Protein AF-A0A5J4UL78-F1 (afdb_monomer_lite)

Organism: NCBI:txid222440

Radius of gyration: 22.27 Å; chains: 1; bounding box: 49×25×64 Å

Structure (mmCIF, N/CA/C/O backbone):
data_AF-A0A5J4UL78-F1
#
_entry.id   AF-A0A5J4UL78-F1
#
loop_
_atom_site.group_PDB
_atom_site.id
_atom_site.type_symbol
_atom_site.label_atom_id
_atom_site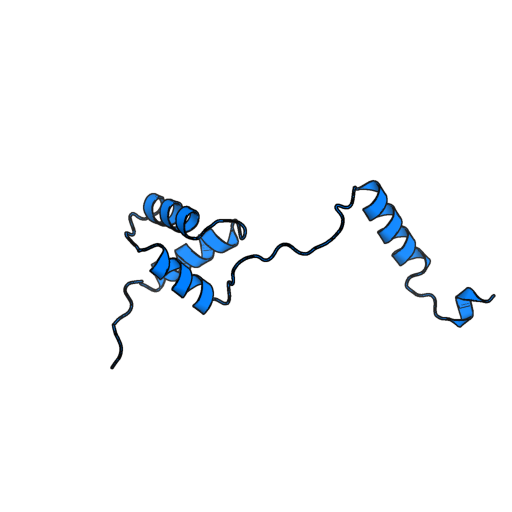.label_alt_id
_atom_site.label_comp_id
_atom_site.label_asym_id
_atom_site.label_entity_id
_atom_site.label_seq_id
_atom_site.pdbx_PDB_ins_code
_atom_site.Cartn_x
_atom_site.Cartn_y
_atom_site.Cartn_z
_atom_site.occupancy
_atom_site.B_iso_or_equiv
_atom_site.auth_seq_id
_atom_site.auth_comp_id
_atom_site.auth_asym_id
_atom_site.auth_atom_id
_atom_site.pdbx_PDB_model_num
ATOM 1 N N . LYS A 1 1 ? -28.412 -8.757 13.343 1.00 58.34 1 LYS A N 1
ATOM 2 C CA . LYS A 1 1 ? -27.784 -7.469 13.748 1.00 58.34 1 LYS A CA 1
ATOM 3 C C . LYS A 1 1 ? -26.331 -7.756 14.118 1.00 58.34 1 LYS A C 1
ATOM 5 O O . LYS A 1 1 ? -26.118 -8.550 15.020 1.00 58.34 1 LYS A O 1
ATOM 10 N N . GLY A 1 2 ? -25.360 -7.216 13.378 1.00 80.94 2 GLY A N 1
ATOM 11 C CA . GLY A 1 2 ? -23.931 -7.457 13.625 1.00 80.94 2 GLY A CA 1
ATOM 12 C C . GLY A 1 2 ? -23.324 -6.479 14.634 1.00 80.94 2 GLY A C 1
ATOM 13 O O . GLY A 1 2 ? -23.937 -5.462 14.969 1.00 80.94 2 GLY A O 1
ATOM 14 N N . AR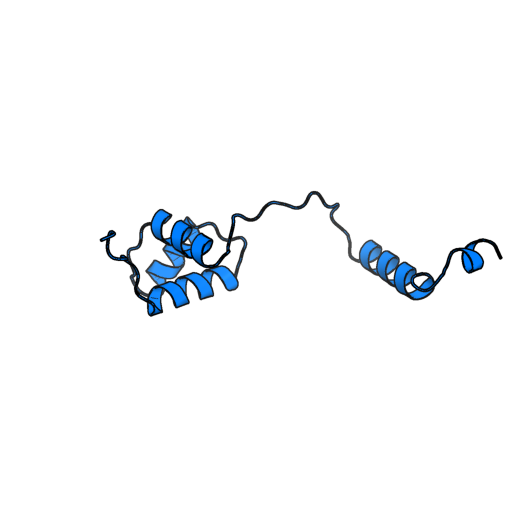G A 1 3 ? -22.105 -6.778 15.096 1.00 80.25 3 ARG A N 1
ATOM 15 C CA . ARG A 1 3 ? -21.313 -5.877 15.945 1.00 80.25 3 ARG A CA 1
ATOM 16 C C . ARG A 1 3 ? -21.104 -4.539 15.228 1.00 80.25 3 ARG A C 1
ATOM 18 O O . ARG A 1 3 ? -20.727 -4.514 14.057 1.00 80.25 3 ARG A O 1
ATOM 25 N N . LYS A 1 4 ? -21.345 -3.428 15.934 1.00 83.25 4 LYS A N 1
ATOM 26 C CA . LYS A 1 4 ? -21.071 -2.082 15.410 1.00 83.25 4 LYS A CA 1
ATOM 27 C C . LYS A 1 4 ? -19.575 -1.933 15.116 1.00 83.25 4 LYS A C 1
ATOM 29 O O . LYS A 1 4 ? -18.741 -2.480 15.839 1.00 83.25 4 LYS A O 1
ATOM 34 N N . ARG A 1 5 ? -19.245 -1.198 14.052 1.00 86.38 5 ARG A N 1
ATOM 35 C CA . ARG A 1 5 ? -17.853 -0.878 13.717 1.00 86.38 5 ARG A CA 1
ATOM 36 C C . ARG A 1 5 ? -17.236 -0.030 14.826 1.00 86.38 5 ARG A C 1
ATOM 38 O O . ARG A 1 5 ? -17.910 0.824 15.392 1.00 86.38 5 ARG A O 1
ATOM 45 N N . VAL A 1 6 ? -15.962 -0.298 15.103 1.00 86.06 6 VAL A N 1
ATOM 46 C CA . VAL A 1 6 ? -15.153 0.505 16.029 1.00 86.06 6 VAL A CA 1
ATOM 47 C C . VAL A 1 6 ? -14.667 1.778 15.338 1.00 86.06 6 VAL A C 1
ATOM 49 O O . VAL A 1 6 ? -14.610 2.817 15.978 1.00 86.06 6 VAL A O 1
ATOM 52 N N . THR A 1 7 ? -14.366 1.704 14.036 1.00 88.06 7 THR A N 1
ATOM 53 C CA . THR A 1 7 ? -13.815 2.836 13.290 1.00 88.06 7 THR A CA 1
ATOM 54 C C . THR A 1 7 ? -14.885 3.739 12.686 1.00 88.06 7 THR A C 1
ATOM 56 O O . THR A 1 7 ? -15.942 3.283 12.233 1.00 88.06 7 THR A O 1
ATOM 59 N N . THR A 1 8 ? -14.590 5.036 12.637 1.00 90.62 8 THR A N 1
ATOM 60 C CA . THR A 1 8 ? -15.389 6.040 11.924 1.00 90.62 8 THR A CA 1
ATOM 61 C C . THR A 1 8 ? -14.933 6.201 10.471 1.00 90.62 8 THR A C 1
ATOM 63 O O . THR A 1 8 ? -13.813 5.862 10.095 1.00 90.62 8 THR A O 1
ATOM 66 N N . ARG A 1 9 ? -15.775 6.806 9.619 1.00 90.69 9 ARG A N 1
ATOM 67 C CA . ARG A 1 9 ? -15.430 7.069 8.205 1.00 90.69 9 ARG A CA 1
ATOM 68 C C . ARG A 1 9 ? -14.172 7.936 8.043 1.00 90.69 9 ARG A C 1
ATOM 70 O O . ARG A 1 9 ? -13.445 7.787 7.063 1.00 90.69 9 ARG A O 1
ATOM 77 N N . LYS A 1 10 ? -13.920 8.851 8.986 1.00 90.00 10 LYS A N 1
ATOM 78 C CA . LYS A 1 10 ? -12.724 9.709 8.989 1.00 90.00 10 LYS A CA 1
ATOM 79 C C . LYS A 1 10 ? -11.460 8.905 9.312 1.00 90.00 10 LYS A C 1
ATOM 81 O O . LYS A 1 10 ? -10.418 9.151 8.713 1.00 90.00 10 LYS A O 1
ATOM 86 N N . GLU A 1 11 ? -11.562 7.941 10.219 1.00 89.94 11 GLU A N 1
ATOM 87 C CA . GLU A 1 11 ? -10.458 7.044 10.581 1.00 89.94 11 GLU A CA 1
ATOM 88 C C . GLU A 1 11 ? -10.153 6.064 9.451 1.00 89.94 11 GLU A C 1
ATOM 90 O O . GLU A 1 11 ? -8.996 5.900 9.079 1.00 89.94 11 GLU A O 1
ATOM 95 N N . ASP A 1 12 ? -11.188 5.501 8.825 1.00 91.88 12 ASP A N 1
ATOM 96 C CA . ASP A 1 12 ? -11.052 4.649 7.641 1.00 91.88 12 ASP A CA 1
ATOM 97 C C . ASP A 1 12 ? -10.322 5.388 6.499 1.00 91.88 12 ASP A C 1
ATOM 99 O O . ASP A 1 12 ? -9.440 4.824 5.846 1.00 91.88 12 ASP A O 1
ATOM 103 N N . TYR A 1 13 ? -10.632 6.675 6.290 1.00 91.75 13 TYR A N 1
ATOM 104 C CA . TYR A 1 13 ? -9.914 7.520 5.331 1.00 91.75 13 TYR A CA 1
ATOM 105 C C . TYR A 1 13 ? -8.434 7.690 5.696 1.00 91.75 13 TYR A C 1
ATOM 107 O O . TYR A 1 13 ? -7.573 7.591 4.820 1.00 91.75 13 TYR A O 1
ATOM 115 N N . LEU A 1 14 ? -8.124 7.912 6.976 1.00 90.69 14 LEU A N 1
ATOM 116 C CA . LEU A 1 14 ? -6.747 8.056 7.448 1.00 90.69 14 LEU A CA 1
ATOM 117 C C . LEU A 1 14 ? -5.951 6.758 7.268 1.00 90.69 14 LEU A C 1
ATOM 119 O O . LEU A 1 14 ? -4.865 6.792 6.694 1.00 90.69 14 LEU A O 1
ATOM 123 N N . ILE A 1 15 ? -6.514 5.618 7.678 1.00 90.44 15 ILE A N 1
ATOM 124 C CA . ILE A 1 15 ? -5.911 4.288 7.498 1.00 90.44 15 ILE A CA 1
ATOM 125 C C . ILE A 1 15 ? -5.590 4.056 6.019 1.00 90.44 15 ILE A C 1
ATOM 127 O O . ILE A 1 15 ? -4.477 3.663 5.668 1.00 90.44 15 ILE A O 1
ATOM 131 N N . ARG A 1 16 ? -6.547 4.357 5.133 1.00 91.94 16 ARG A N 1
ATOM 132 C CA . ARG A 1 16 ? -6.351 4.254 3.685 1.00 91.94 16 ARG A CA 1
ATOM 133 C C . ARG A 1 16 ? -5.248 5.188 3.182 1.00 91.94 16 ARG A C 1
ATOM 135 O O . ARG A 1 16 ? -4.453 4.764 2.347 1.00 91.94 16 ARG A O 1
ATOM 142 N N . LYS A 1 17 ? -5.195 6.435 3.653 1.00 92.00 17 LYS A N 1
ATOM 143 C CA . LYS A 1 17 ? -4.166 7.408 3.256 1.00 92.00 17 LYS A CA 1
ATOM 144 C C . LYS A 1 17 ? -2.766 6.918 3.642 1.00 92.00 17 LYS A C 1
ATOM 146 O O . LYS A 1 17 ? -1.905 6.821 2.773 1.00 92.00 17 LYS A O 1
ATOM 151 N N . VAL A 1 18 ? -2.574 6.521 4.901 1.00 90.75 18 VAL A N 1
ATOM 152 C CA . VAL A 1 18 ? -1.283 6.029 5.419 1.00 90.75 18 VAL A CA 1
ATOM 153 C C . VAL A 1 18 ? -0.819 4.769 4.676 1.00 90.75 18 VAL A C 1
ATOM 155 O O . VAL A 1 18 ? 0.369 4.620 4.381 1.00 90.75 18 VAL A O 1
ATOM 158 N N . ALA A 1 19 ? -1.747 3.871 4.332 1.00 89.56 19 ALA A N 1
ATOM 159 C CA . ALA A 1 19 ? -1.439 2.676 3.549 1.00 89.56 19 ALA A CA 1
ATOM 160 C C . ALA A 1 19 ? -1.025 2.994 2.100 1.00 89.56 19 ALA A C 1
ATOM 162 O O . ALA A 1 19 ? -0.186 2.301 1.526 1.00 89.56 19 ALA A O 1
ATOM 163 N N . LEU A 1 20 ? -1.596 4.040 1.494 1.00 90.12 20 LEU A N 1
ATOM 164 C CA . LEU A 1 20 ? -1.268 4.447 0.126 1.00 90.12 20 LEU A CA 1
ATOM 165 C C . LEU A 1 20 ? 0.075 5.173 0.021 1.00 90.12 20 LEU A C 1
ATOM 167 O O . LEU A 1 20 ? 0.747 5.015 -0.995 1.00 90.12 20 LEU A O 1
ATOM 171 N N . GLU A 1 21 ? 0.480 5.910 1.055 1.00 91.81 21 GLU A N 1
ATOM 172 C CA . GLU A 1 21 ? 1.792 6.568 1.117 1.00 91.81 21 GLU A CA 1
ATOM 173 C C . GLU A 1 21 ? 2.953 5.567 1.061 1.00 91.81 21 GLU A C 1
ATOM 175 O O . GLU A 1 21 ? 3.980 5.841 0.448 1.00 91.81 21 GLU A O 1
ATOM 180 N N . ASN A 1 22 ? 2.797 4.391 1.675 1.00 88.44 22 ASN A N 1
ATOM 181 C CA . ASN A 1 22 ? 3.755 3.300 1.535 1.00 88.44 22 ASN A CA 1
ATOM 182 C C . ASN A 1 22 ? 3.063 1.944 1.712 1.00 88.44 22 ASN A C 1
ATOM 184 O O . ASN A 1 22 ? 2.767 1.514 2.828 1.00 88.44 22 ASN A O 1
ATOM 188 N N . ARG A 1 23 ? 2.883 1.245 0.588 1.00 85.62 23 ARG A N 1
ATOM 189 C CA . ARG A 1 23 ? 2.206 -0.059 0.517 1.00 85.62 23 ARG A CA 1
ATOM 190 C C . ARG A 1 23 ? 3.019 -1.225 1.088 1.00 85.62 23 ARG A C 1
ATOM 192 O O . ARG A 1 23 ? 2.494 -2.330 1.170 1.00 85.62 23 ARG A O 1
ATOM 199 N N . LEU A 1 24 ? 4.287 -1.004 1.438 1.00 86.62 24 LEU A N 1
ATOM 200 C CA . LEU A 1 24 ? 5.156 -2.019 2.040 1.00 86.62 24 LEU A CA 1
ATOM 201 C C . LEU A 1 24 ? 5.073 -2.034 3.570 1.00 86.62 24 LEU A C 1
ATOM 203 O O . LEU A 1 24 ? 5.645 -2.921 4.199 1.00 86.62 24 LEU A O 1
ATOM 207 N N . ARG A 1 25 ? 4.379 -1.061 4.175 1.00 87.81 25 ARG A N 1
ATOM 208 C CA . ARG A 1 25 ? 4.227 -0.998 5.629 1.00 87.81 25 ARG A CA 1
ATOM 209 C C . ARG A 1 25 ? 3.439 -2.192 6.147 1.00 87.81 25 ARG A C 1
ATOM 211 O O . ARG A 1 25 ? 2.431 -2.600 5.567 1.00 87.81 25 ARG A O 1
ATOM 218 N N . THR A 1 26 ? 3.874 -2.715 7.285 1.00 87.56 26 THR A N 1
ATOM 219 C CA . THR A 1 26 ? 3.094 -3.708 8.020 1.00 87.56 26 THR A CA 1
ATOM 220 C C . THR A 1 26 ? 1.909 -3.041 8.709 1.00 87.56 26 THR A C 1
ATOM 222 O O . THR A 1 26 ? 1.902 -1.841 8.981 1.00 87.56 26 THR A O 1
ATOM 225 N N . THR A 1 27 ? 0.908 -3.840 9.070 1.00 87.25 27 THR A N 1
ATOM 226 C CA . THR A 1 27 ? -0.261 -3.345 9.799 1.00 87.25 27 THR A CA 1
ATOM 227 C C . THR A 1 27 ? 0.101 -2.695 11.140 1.00 87.25 27 THR A C 1
ATOM 229 O O . THR A 1 27 ? -0.523 -1.712 11.519 1.00 87.25 27 THR A O 1
ATOM 232 N N . THR A 1 28 ? 1.124 -3.202 11.834 1.00 88.25 28 THR A N 1
ATOM 233 C CA . THR A 1 28 ? 1.621 -2.628 13.096 1.00 88.25 28 THR A CA 1
ATOM 234 C C . THR A 1 28 ? 2.314 -1.283 12.893 1.00 88.25 28 THR A C 1
ATOM 236 O O . THR A 1 28 ? 2.148 -0.382 13.704 1.00 88.25 28 THR A O 1
ATOM 239 N N . GLN A 1 29 ? 3.037 -1.103 11.787 1.00 89.00 29 GLN A N 1
ATOM 240 C CA . GLN A 1 29 ? 3.610 0.199 11.438 1.00 89.00 29 GLN A CA 1
ATOM 241 C C . GLN A 1 29 ? 2.515 1.204 11.065 1.00 89.00 29 GLN A C 1
ATOM 243 O O . GLN A 1 29 ? 2.582 2.367 11.453 1.00 89.00 29 GLN A O 1
ATOM 248 N N . THR A 1 30 ? 1.490 0.767 10.325 1.00 84.94 30 THR A N 1
ATOM 249 C CA . THR A 1 30 ? 0.324 1.609 10.022 1.00 84.94 30 THR A CA 1
ATOM 250 C C . THR A 1 30 ? -0.394 2.039 11.299 1.00 84.94 30 THR A C 1
ATOM 252 O O . THR A 1 30 ? -0.749 3.207 11.411 1.00 84.94 30 THR A O 1
ATOM 255 N N . ASP A 1 31 ? -0.559 1.129 12.260 1.00 87.25 31 ASP A N 1
ATOM 256 C CA . ASP A 1 31 ? -1.154 1.409 13.569 1.00 87.25 31 ASP A CA 1
ATOM 257 C C . ASP A 1 31 ? -0.418 2.520 14.318 1.00 87.25 31 ASP A C 1
ATOM 259 O O . ASP A 1 31 ? -1.004 3.551 14.636 1.00 87.25 31 ASP A O 1
ATOM 263 N N . GLN A 1 32 ? 0.899 2.375 14.482 1.00 87.31 32 GLN A N 1
ATOM 264 C CA . GLN A 1 32 ? 1.733 3.373 15.152 1.00 87.31 32 GLN A CA 1
ATOM 265 C C . GLN A 1 32 ? 1.621 4.761 14.509 1.00 87.31 32 GLN A C 1
ATOM 267 O O . GLN A 1 32 ? 1.519 5.760 15.217 1.00 87.31 32 GLN A O 1
ATOM 272 N N . ILE A 1 33 ? 1.589 4.839 13.175 1.00 86.25 33 ILE A N 1
ATOM 273 C CA . ILE A 1 33 ? 1.459 6.117 12.457 1.00 86.25 33 ILE A CA 1
ATOM 274 C C . ILE A 1 33 ? 0.065 6.723 12.661 1.00 86.25 33 ILE A C 1
ATOM 276 O O . ILE A 1 33 ? -0.068 7.928 12.879 1.00 86.25 33 ILE A O 1
ATOM 280 N N . VAL A 1 34 ? -0.986 5.904 12.595 1.00 84.25 34 VAL A N 1
ATOM 281 C CA . VAL A 1 34 ? -2.370 6.346 12.812 1.00 84.25 34 VAL A CA 1
ATOM 282 C C . VAL A 1 34 ? -2.560 6.840 14.251 1.00 84.25 34 VAL A C 1
ATOM 284 O O . VAL A 1 34 ? -3.141 7.912 14.450 1.00 84.25 34 VAL A O 1
ATOM 287 N N . LEU A 1 35 ? -1.999 6.125 15.231 1.00 83.94 35 LEU A N 1
ATOM 288 C CA . LEU A 1 35 ? -1.976 6.515 16.638 1.00 83.94 35 LEU A CA 1
ATOM 289 C C . LEU A 1 35 ? -1.227 7.838 16.838 1.00 83.94 35 LEU A C 1
ATOM 291 O O . LEU A 1 35 ? -1.755 8.746 17.469 1.00 83.94 35 LEU A O 1
ATOM 295 N N . GLN A 1 36 ? -0.041 8.000 16.249 1.00 84.06 36 GLN A N 1
ATOM 296 C CA . GLN A 1 36 ? 0.728 9.247 16.346 1.00 84.06 36 GLN A CA 1
ATOM 297 C C . GLN A 1 36 ? 0.018 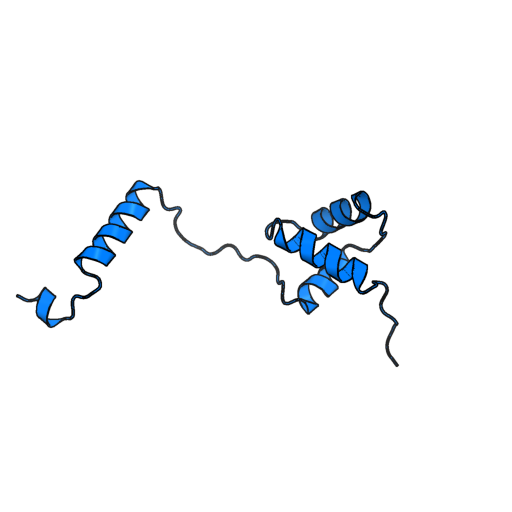10.437 15.688 1.00 84.06 36 GLN A C 1
ATOM 299 O O . GLN A 1 36 ? 0.092 11.555 16.186 1.00 84.06 36 GLN A O 1
ATOM 304 N N . THR A 1 37 ? -0.686 10.215 14.576 1.00 80.31 37 THR A N 1
ATOM 305 C CA . THR A 1 37 ? -1.313 11.306 13.813 1.00 80.31 37 THR A CA 1
ATOM 306 C C . THR A 1 37 ? -2.584 11.833 14.481 1.00 80.31 37 THR A C 1
ATOM 308 O O . THR A 1 37 ? -2.920 13.007 14.327 1.00 80.31 37 THR A O 1
ATOM 311 N N . LYS A 1 38 ? -3.344 10.967 15.164 1.00 75.38 38 LYS A N 1
ATOM 312 C CA . LYS A 1 38 ? -4.711 11.285 15.614 1.00 75.38 38 LYS A CA 1
ATOM 313 C C . LYS A 1 38 ? -5.110 10.695 16.970 1.00 75.38 38 LYS A C 1
ATOM 315 O O . LYS A 1 38 ? -6.275 10.832 17.333 1.00 75.38 38 LYS A O 1
ATOM 320 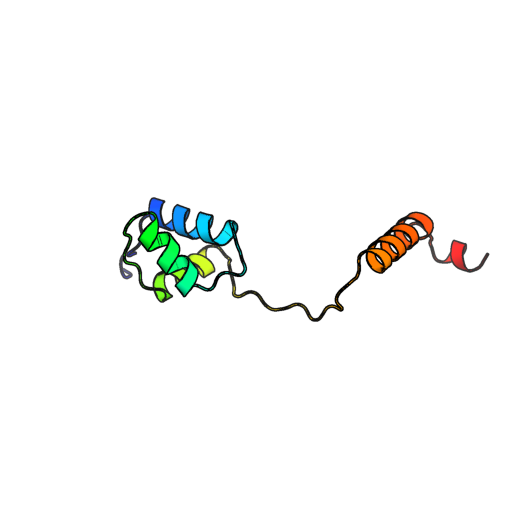N N . SER A 1 39 ? -4.192 10.050 17.692 1.00 74.94 39 SER A N 1
ATOM 321 C CA . SER A 1 39 ? -4.447 9.359 18.969 1.00 74.94 39 SER A CA 1
ATOM 322 C C . SER A 1 39 ? -5.591 8.344 18.886 1.00 74.94 39 SER A C 1
ATOM 324 O O . SER A 1 39 ? -6.364 8.179 19.824 1.00 74.94 39 SER A O 1
ATOM 326 N N . ILE A 1 40 ? -5.732 7.680 17.736 1.00 74.00 40 ILE A N 1
ATOM 327 C CA . ILE A 1 40 ? -6.739 6.635 17.552 1.00 74.00 40 ILE A CA 1
ATOM 328 C C . ILE A 1 40 ? -6.146 5.323 18.059 1.00 74.00 40 ILE A C 1
ATOM 330 O O . ILE A 1 40 ? -5.242 4.773 17.434 1.00 74.00 40 ILE A O 1
ATOM 334 N N . GLU A 1 41 ? -6.684 4.805 19.158 1.00 79.69 41 GLU A N 1
ATOM 335 C CA . GLU A 1 41 ? -6.351 3.473 19.659 1.00 79.69 41 GLU A CA 1
ATOM 336 C C . GLU A 1 41 ? -7.194 2.417 18.936 1.00 79.69 41 GLU A C 1
ATOM 338 O O . GLU A 1 41 ? -8.326 2.105 19.311 1.00 79.69 41 GLU A O 1
ATOM 343 N N . VAL A 1 42 ? -6.654 1.865 17.852 1.00 83.06 42 VAL A N 1
ATOM 344 C CA . VAL A 1 42 ? -7.261 0.744 17.128 1.00 83.06 42 VAL A CA 1
ATOM 345 C C . VAL A 1 42 ? -6.337 -0.456 17.181 1.00 83.06 42 VAL A C 1
ATOM 347 O O . VAL A 1 42 ? -5.136 -0.340 17.018 1.00 83.06 42 VAL A O 1
ATOM 350 N N . SER A 1 43 ? -6.891 -1.654 17.371 1.00 88.44 43 SER A N 1
ATOM 351 C CA . SER A 1 43 ? -6.050 -2.849 17.295 1.00 88.44 43 SER A CA 1
ATOM 352 C C . SER A 1 43 ? -5.459 -3.004 15.882 1.00 88.44 43 SER A C 1
ATOM 354 O O . SER A 1 43 ? -6.174 -2.765 14.894 1.00 88.44 43 SER A O 1
ATOM 356 N N . PRO A 1 44 ? -4.230 -3.531 15.737 1.00 89.88 44 PRO A N 1
ATOM 357 C CA . PRO A 1 44 ? -3.681 -3.875 14.430 1.00 89.88 44 PRO A CA 1
ATOM 358 C C . PRO A 1 44 ? -4.615 -4.790 13.624 1.00 89.88 44 PRO A C 1
ATOM 360 O O . PRO A 1 44 ? -4.740 -4.65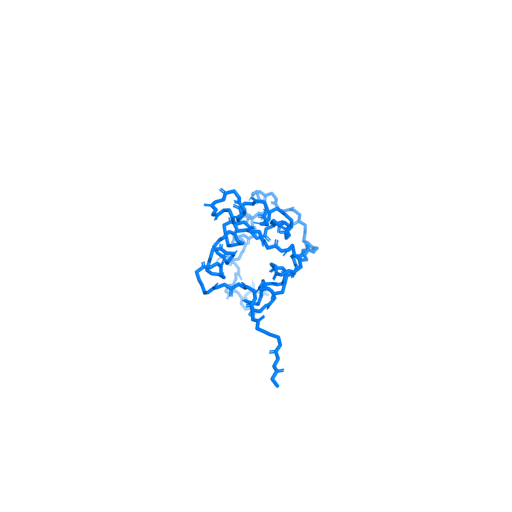3 12.410 1.00 89.88 44 PRO A O 1
ATOM 363 N N . GLN A 1 45 ? -5.349 -5.697 14.277 1.00 91.50 45 GLN A N 1
ATOM 364 C CA . GLN A 1 45 ? -6.310 -6.558 13.583 1.00 91.50 45 GLN A CA 1
ATOM 365 C C . GLN A 1 45 ? -7.472 -5.761 12.967 1.00 91.50 45 GLN A C 1
ATOM 367 O O . GLN A 1 45 ? -7.913 -6.076 11.860 1.00 91.50 45 GLN A O 1
ATOM 372 N N . THR A 1 46 ? -7.940 -4.704 13.636 1.00 91.19 46 THR A N 1
ATOM 373 C CA . THR A 1 46 ? -8.960 -3.795 13.094 1.00 91.19 46 THR A CA 1
ATOM 374 C C . THR A 1 46 ? -8.461 -3.149 11.808 1.00 91.19 46 THR A C 1
ATOM 376 O O . THR A 1 46 ? -9.172 -3.178 10.802 1.00 91.19 46 THR A O 1
ATOM 379 N N . ILE A 1 47 ? -7.225 -2.642 11.811 1.00 90.00 47 ILE A N 1
ATOM 380 C CA . ILE A 1 47 ? -6.591 -2.041 10.632 1.00 90.00 47 ILE A CA 1
ATOM 381 C C . ILE A 1 47 ? -6.468 -3.069 9.509 1.00 90.00 47 ILE A C 1
ATOM 383 O O . ILE A 1 47 ? -6.875 -2.779 8.388 1.00 90.00 47 ILE A O 1
ATOM 387 N N . ARG A 1 48 ? -5.994 -4.289 9.794 1.00 91.81 48 ARG A N 1
ATOM 388 C CA . ARG A 1 48 ? -5.922 -5.373 8.798 1.00 91.81 48 ARG A CA 1
ATOM 389 C C . ARG A 1 48 ? -7.275 -5.612 8.136 1.00 91.81 48 ARG A C 1
ATOM 391 O O . ARG A 1 48 ? -7.354 -5.654 6.913 1.00 91.81 48 ARG A O 1
ATOM 398 N N . ASN A 1 49 ? -8.338 -5.719 8.929 1.00 92.12 49 ASN A N 1
ATOM 399 C CA . ASN A 1 49 ? -9.686 -5.923 8.408 1.00 92.12 49 ASN A CA 1
ATOM 400 C C . ASN A 1 49 ? -10.142 -4.738 7.538 1.00 92.12 49 ASN A C 1
ATOM 402 O O . ASN A 1 49 ? -10.742 -4.958 6.491 1.00 92.12 49 ASN A O 1
ATOM 406 N N . ARG A 1 50 ? -9.837 -3.489 7.934 1.00 92.31 50 ARG A N 1
ATOM 407 C CA . ARG A 1 50 ? -10.132 -2.298 7.113 1.00 92.31 50 ARG A CA 1
ATOM 408 C C . ARG A 1 50 ? -9.385 -2.332 5.781 1.00 92.31 50 ARG A C 1
ATOM 410 O O . ARG A 1 50 ? -9.989 -2.101 4.742 1.00 92.31 50 ARG A O 1
ATOM 417 N N . LEU A 1 51 ? -8.092 -2.659 5.803 1.00 92.00 51 LEU A N 1
ATOM 418 C CA . LEU A 1 51 ? -7.265 -2.768 4.601 1.00 92.00 51 LEU A CA 1
ATOM 419 C C . LEU A 1 51 ? -7.827 -3.817 3.633 1.00 92.00 51 LEU A C 1
ATOM 421 O O . LEU A 1 51 ? -7.991 -3.511 2.455 1.00 92.00 51 LEU A O 1
ATOM 425 N N . TYR A 1 52 ? -8.218 -4.994 4.130 1.00 92.06 52 TYR A N 1
ATOM 426 C CA . TYR A 1 52 ? -8.872 -6.013 3.305 1.00 92.06 52 TYR A CA 1
ATOM 427 C C . TYR A 1 52 ? -10.203 -5.537 2.714 1.00 92.06 52 TYR A C 1
ATOM 429 O O . TYR A 1 52 ? -10.447 -5.768 1.533 1.00 92.06 52 TYR A O 1
ATOM 437 N N . GLU A 1 53 ? -11.036 -4.827 3.482 1.00 92.44 53 GLU A N 1
ATOM 438 C CA . GLU A 1 53 ? -12.274 -4.232 2.954 1.00 92.44 53 GLU A CA 1
ATOM 439 C C . GLU A 1 53 ? -12.014 -3.188 1.857 1.00 92.44 53 GLU A C 1
ATOM 441 O O . GLU A 1 53 ? -12.828 -3.038 0.949 1.00 92.44 53 GLU A O 1
ATOM 446 N N . PHE A 1 54 ? -10.878 -2.487 1.900 1.00 91.75 54 PHE A N 1
ATOM 447 C CA . PHE A 1 54 ? -10.453 -1.580 0.829 1.00 91.75 54 PHE A CA 1
ATOM 448 C C . PHE A 1 54 ? -9.858 -2.304 -0.391 1.00 91.75 54 PHE A C 1
ATOM 450 O O . PHE A 1 54 ? -9.522 -1.648 -1.375 1.00 91.75 54 PHE A O 1
ATOM 457 N N . GLY A 1 55 ? -9.704 -3.630 -0.338 1.00 91.19 55 GLY A N 1
ATOM 458 C CA . GLY A 1 55 ? -9.046 -4.429 -1.374 1.00 91.19 55 GLY A CA 1
ATOM 459 C C . GLY A 1 55 ? -7.519 -4.465 -1.258 1.00 91.19 55 GLY A C 1
ATOM 460 O O . GLY A 1 55 ? -6.836 -4.890 -2.190 1.00 91.19 55 GLY A O 1
ATOM 461 N N . TYR A 1 56 ? -6.955 -4.028 -0.131 1.00 88.56 56 TYR A N 1
ATOM 462 C CA . TYR A 1 56 ? -5.520 -4.096 0.128 1.00 88.56 56 TYR A CA 1
ATOM 463 C C . TYR A 1 56 ? -5.175 -5.416 0.818 1.00 88.56 56 TYR A C 1
ATOM 465 O O . TYR A 1 56 ? -5.377 -5.591 2.019 1.00 88.56 56 TYR A O 1
ATOM 473 N N . GLY A 1 57 ? -4.650 -6.355 0.032 1.00 83.69 57 GLY A N 1
ATOM 474 C CA . GLY A 1 57 ? -4.059 -7.592 0.535 1.00 83.69 57 GLY A CA 1
ATOM 475 C C . GLY A 1 57 ? -2.591 -7.426 0.932 1.00 83.69 57 GLY A C 1
ATOM 476 O O . GLY A 1 57 ? -1.956 -6.409 0.645 1.00 83.69 57 GLY A O 1
ATOM 477 N N . GLY A 1 58 ? -2.035 -8.458 1.567 1.00 80.12 58 GLY A N 1
ATOM 478 C CA . GLY A 1 58 ? -0.600 -8.527 1.840 1.00 80.12 58 GLY A CA 1
ATOM 479 C C . GLY A 1 58 ? 0.226 -8.470 0.551 1.00 80.12 58 GLY A C 1
ATOM 480 O O . GLY A 1 58 ? -0.122 -9.095 -0.453 1.00 80.12 58 GLY A O 1
ATOM 481 N N . HIS A 1 59 ? 1.327 -7.717 0.571 1.00 78.50 59 HIS A N 1
ATOM 482 C CA . HIS A 1 59 ? 2.233 -7.650 -0.569 1.00 78.50 59 HIS A CA 1
ATOM 483 C C . HIS A 1 59 ? 2.989 -8.974 -0.729 1.00 78.50 59 HIS A C 1
ATOM 485 O O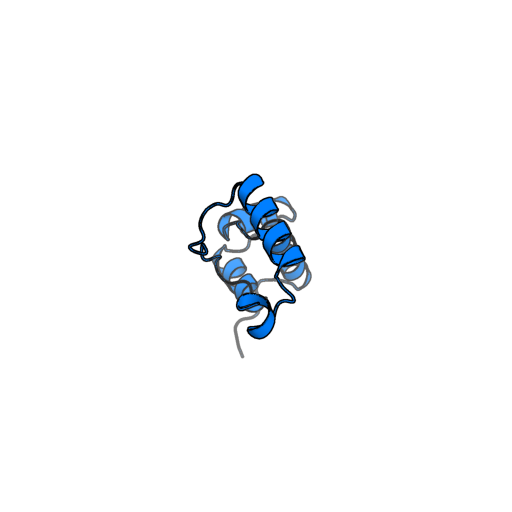 . HIS A 1 59 ? 3.752 -9.371 0.149 1.00 78.50 59 HIS A O 1
ATOM 491 N N . LEU A 1 60 ? 2.803 -9.641 -1.869 1.00 81.56 60 LEU A N 1
ATOM 492 C CA . LEU A 1 60 ? 3.604 -10.798 -2.258 1.00 81.56 60 LEU A CA 1
ATOM 493 C C . LEU A 1 60 ? 4.764 -10.341 -3.141 1.00 81.56 60 LEU A C 1
ATOM 495 O O . LEU A 1 60 ? 4.555 -9.690 -4.171 1.00 81.56 60 LEU A O 1
ATOM 499 N N . LEU A 1 61 ? 5.984 -10.717 -2.757 1.00 79.31 61 LEU A N 1
ATOM 500 C CA . LEU A 1 61 ? 7.173 -10.460 -3.561 1.00 79.31 61 LEU A CA 1
ATOM 501 C C . LEU A 1 61 ? 7.048 -11.196 -4.900 1.00 79.31 61 LEU A C 1
ATOM 503 O O . LEU A 1 61 ? 6.950 -12.423 -4.956 1.00 79.31 61 LEU A O 1
ATOM 507 N N . LYS A 1 62 ? 7.059 -10.441 -6.001 1.00 83.25 62 LYS A N 1
ATOM 508 C CA . LYS A 1 62 ? 7.114 -11.032 -7.341 1.00 83.25 62 LYS A CA 1
ATOM 509 C C . LYS A 1 62 ? 8.520 -11.588 -7.558 1.00 83.25 62 LYS A C 1
ATOM 511 O O . LYS A 1 62 ? 9.488 -10.840 -7.459 1.00 83.25 62 LYS A O 1
ATOM 516 N N . LYS A 1 63 ? 8.630 -12.872 -7.910 1.00 86.38 63 LYS A N 1
ATOM 517 C CA . LYS A 1 63 ? 9.896 -13.516 -8.299 1.00 86.38 63 LYS A CA 1
ATOM 518 C C . LYS A 1 63 ? 10.354 -12.982 -9.662 1.00 86.38 63 LYS A C 1
ATOM 520 O O . LYS A 1 63 ? 10.123 -13.608 -10.691 1.00 86.38 63 LYS A O 1
ATOM 525 N N . LYS A 1 64 ? 10.922 -11.778 -9.684 1.00 85.00 64 LYS A N 1
ATOM 526 C CA . LYS A 1 64 ? 11.510 -11.160 -10.876 1.00 85.00 64 LYS A CA 1
ATOM 527 C C . LYS A 1 64 ? 12.992 -10.891 -10.622 1.00 85.00 64 LYS A C 1
ATOM 529 O O . LYS A 1 64 ? 13.333 -10.520 -9.500 1.00 85.00 64 LYS A O 1
ATOM 534 N N . PRO A 1 65 ? 13.861 -11.053 -11.634 1.00 86.69 65 PRO A N 1
ATOM 535 C CA . PRO A 1 65 ? 15.255 -10.662 -11.498 1.00 86.69 65 PRO A CA 1
ATOM 536 C C . PRO A 1 65 ? 15.343 -9.153 -11.254 1.00 86.69 65 PRO A C 1
ATOM 538 O O . PRO A 1 65 ? 14.576 -8.378 -11.835 1.00 86.69 65 PRO A O 1
ATOM 541 N N . MET A 1 66 ? 16.286 -8.743 -10.406 1.00 87.38 66 MET A N 1
ATOM 542 C CA . MET A 1 66 ? 16.627 -7.334 -10.247 1.00 87.38 66 MET A CA 1
ATOM 543 C C . MET A 1 66 ? 17.198 -6.832 -11.577 1.00 87.38 66 MET A C 1
ATOM 545 O O . MET A 1 66 ? 18.163 -7.391 -12.094 1.00 87.38 66 MET A O 1
ATOM 549 N N . LEU A 1 67 ? 16.577 -5.807 -12.158 1.00 91.06 67 LEU A N 1
ATOM 550 C CA . LEU A 1 67 ? 17.058 -5.202 -13.395 1.00 91.06 67 LEU A CA 1
ATOM 551 C C . LEU A 1 67 ? 17.899 -3.980 -13.050 1.00 91.06 67 LEU A C 1
ATOM 553 O O . LEU A 1 67 ? 17.404 -3.051 -12.416 1.00 91.06 67 LEU A O 1
ATOM 557 N N . ILE A 1 68 ? 19.151 -3.971 -13.497 1.00 94.75 68 ILE A N 1
ATOM 558 C CA . ILE A 1 68 ? 19.968 -2.756 -13.493 1.00 94.75 68 ILE A CA 1
ATOM 559 C C . ILE A 1 68 ? 19.510 -1.820 -14.618 1.00 94.75 68 ILE A C 1
ATOM 561 O O . ILE A 1 68 ? 18.958 -2.272 -15.626 1.00 94.75 68 ILE A O 1
ATOM 565 N N . MET A 1 69 ? 19.778 -0.520 -14.473 1.00 94.94 69 MET A N 1
ATOM 566 C CA . MET A 1 69 ? 19.348 0.506 -15.433 1.00 94.94 69 MET A CA 1
ATOM 567 C C . MET A 1 69 ? 19.766 0.197 -16.874 1.00 94.94 69 MET A C 1
ATOM 569 O O . MET A 1 69 ? 18.957 0.348 -17.784 1.00 94.94 69 MET A O 1
ATOM 573 N N . GLN A 1 70 ? 20.978 -0.326 -17.079 1.00 95.75 70 GLN A N 1
ATOM 574 C CA . GLN A 1 70 ? 21.458 -0.737 -18.400 1.00 95.75 70 GLN A CA 1
ATOM 575 C C . GLN A 1 70 ? 20.540 -1.780 -19.058 1.00 95.75 70 GLN A C 1
ATOM 577 O O . GLN A 1 70 ? 20.140 -1.613 -20.207 1.00 95.75 70 GLN A O 1
ATOM 582 N N . ILE A 1 71 ? 20.147 -2.828 -18.323 1.00 94.62 71 ILE A N 1
ATOM 583 C CA . ILE A 1 71 ? 19.263 -3.886 -18.835 1.00 94.62 71 ILE A CA 1
ATOM 584 C C . ILE A 1 71 ? 17.872 -3.322 -19.145 1.00 94.62 71 ILE A C 1
ATOM 586 O O . ILE A 1 71 ? 17.253 -3.723 -20.129 1.00 94.62 71 ILE A O 1
ATOM 590 N N . ILE A 1 72 ? 17.375 -2.388 -18.328 1.00 95.31 72 ILE A N 1
ATOM 591 C CA . ILE A 1 72 ? 16.089 -1.720 -18.573 1.00 95.31 72 ILE A CA 1
ATOM 592 C C . ILE A 1 72 ? 16.142 -0.943 -19.892 1.00 95.31 72 ILE A C 1
ATOM 594 O O . ILE A 1 72 ? 15.253 -1.115 -20.727 1.00 95.31 72 ILE A O 1
ATOM 598 N N . THR A 1 73 ? 17.197 -0.154 -20.107 1.00 96.88 73 THR A N 1
ATOM 599 C CA . THR A 1 73 ? 17.396 0.612 -21.344 1.00 96.88 73 THR A CA 1
ATOM 600 C C . THR A 1 73 ? 17.495 -0.302 -22.559 1.00 96.88 73 THR A C 1
ATOM 602 O O . THR A 1 73 ? 16.779 -0.088 -23.532 1.00 96.88 73 THR A O 1
ATOM 605 N N . MET A 1 74 ? 18.299 -1.367 -22.488 1.00 95.81 74 MET A N 1
ATOM 606 C CA . MET A 1 74 ? 18.436 -2.325 -23.592 1.00 95.81 74 MET A CA 1
ATOM 607 C C . MET A 1 74 ? 17.104 -2.998 -23.940 1.00 95.81 74 MET A C 1
ATOM 609 O O . MET A 1 74 ? 16.745 -3.097 -25.110 1.00 95.81 74 MET A O 1
ATOM 613 N N . ARG A 1 75 ? 16.330 -3.425 -22.932 1.00 94.94 75 ARG A N 1
ATOM 614 C CA . ARG A 1 75 ? 15.000 -4.023 -23.145 1.00 94.94 75 ARG A CA 1
ATOM 615 C C . ARG A 1 75 ? 14.022 -3.037 -23.776 1.00 94.94 75 ARG A C 1
ATOM 617 O O . ARG A 1 75 ? 13.238 -3.430 -24.635 1.00 94.94 75 ARG A O 1
ATOM 624 N N . LYS A 1 76 ? 14.069 -1.772 -23.354 1.00 95.62 76 LYS A N 1
ATOM 625 C CA . LYS A 1 76 ? 13.241 -0.705 -23.919 1.00 95.62 76 LYS A CA 1
ATOM 626 C C . LYS A 1 76 ? 13.599 -0.457 -25.386 1.00 95.62 76 LYS A C 1
ATOM 628 O O . LYS A 1 76 ? 12.709 -0.508 -26.225 1.00 95.62 76 LYS A O 1
ATOM 633 N N . GLN A 1 77 ? 14.884 -0.288 -25.694 1.00 96.56 77 GLN A N 1
ATOM 634 C CA . GLN A 1 77 ? 15.362 -0.075 -27.062 1.00 96.56 77 GLN A CA 1
ATOM 635 C C . GLN A 1 77 ? 15.004 -1.252 -27.978 1.00 96.56 77 GLN A C 1
ATOM 637 O O . GLN A 1 77 ? 14.565 -1.046 -29.109 1.00 96.56 77 GLN A O 1
ATOM 642 N N . PHE A 1 78 ? 15.132 -2.488 -27.484 1.00 94.62 78 PHE A N 1
ATOM 643 C CA . PHE A 1 78 ? 14.704 -3.677 -28.218 1.00 94.62 78 PHE A CA 1
ATOM 644 C C . PHE A 1 78 ? 13.207 -3.614 -28.555 1.00 94.62 78 PHE A C 1
ATOM 646 O O . PHE A 1 78 ? 12.830 -3.793 -29.710 1.00 94.62 78 PHE A O 1
ATOM 653 N N . GLN A 1 79 ? 12.353 -3.295 -27.578 1.00 93.81 79 GLN A N 1
ATOM 654 C CA . GLN A 1 79 ? 10.913 -3.169 -27.807 1.00 93.81 79 GLN A CA 1
ATOM 655 C C . GLN A 1 79 ? 10.564 -2.030 -28.775 1.00 93.81 79 GLN A C 1
ATOM 657 O O . GLN A 1 79 ? 9.663 -2.183 -29.591 1.00 93.81 79 GLN A O 1
ATOM 662 N N . GLU A 1 80 ? 11.261 -0.899 -28.715 1.00 93.75 80 GLU A N 1
ATOM 663 C CA . GLU A 1 80 ? 11.041 0.219 -29.642 1.00 93.75 80 GLU A CA 1
ATOM 664 C C . GLU A 1 80 ? 11.448 -0.137 -31.079 1.00 93.75 80 GLU A C 1
ATOM 666 O O . GLU A 1 80 ? 10.758 0.232 -32.025 1.00 93.75 80 GLU A O 1
ATOM 671 N N . THR A 1 81 ? 12.532 -0.900 -31.241 1.00 92.06 81 THR A N 1
ATOM 672 C CA . THR A 1 81 ? 13.076 -1.273 -32.558 1.00 92.06 81 THR A CA 1
ATOM 673 C C . THR A 1 81 ? 12.280 -2.407 -33.211 1.00 92.06 81 THR A C 1
ATOM 675 O O . THR A 1 81 ? 11.991 -2.368 -34.408 1.00 92.06 81 THR A O 1
ATOM 678 N N . TYR A 1 82 ? 11.913 -3.418 -32.418 1.00 90.19 82 TYR A N 1
ATOM 679 C CA . TYR A 1 82 ? 11.381 -4.693 -32.908 1.00 90.19 82 TYR A CA 1
ATOM 680 C C . TYR A 1 82 ? 9.946 -4.984 -32.450 1.00 90.19 82 TYR A C 1
ATOM 682 O O . TYR A 1 82 ? 9.337 -5.938 -32.920 1.00 90.19 82 TYR A O 1
ATOM 690 N N . GLY A 1 83 ? 9.360 -4.183 -31.554 1.00 86.94 83 GLY A N 1
ATOM 691 C CA . GLY A 1 83 ? 8.049 -4.473 -30.956 1.00 86.94 83 GLY A CA 1
ATOM 692 C C . GLY A 1 83 ? 6.876 -4.454 -31.939 1.00 86.94 83 GLY A C 1
ATOM 693 O O . GLY A 1 83 ? 5.828 -5.022 -31.644 1.00 86.94 83 GLY A O 1
ATOM 694 N N . SER A 1 84 ? 7.048 -3.826 -33.105 1.00 85.12 84 SER A N 1
ATOM 695 C CA . SER A 1 84 ? 6.076 -3.822 -34.207 1.00 85.12 84 SER A CA 1
ATOM 696 C C . SER A 1 84 ? 6.340 -4.898 -35.266 1.00 85.12 84 SER A C 1
ATOM 698 O O . SER A 1 84 ? 5.593 -4.994 -36.241 1.00 85.12 84 SER A O 1
ATOM 700 N N . TRP A 1 85 ? 7.404 -5.694 -35.125 1.00 85.44 85 TRP A N 1
ATOM 701 C CA . TRP A 1 85 ? 7.736 -6.726 -36.100 1.00 85.44 85 TRP A CA 1
ATOM 702 C C . TRP A 1 85 ? 6.774 -7.905 -35.961 1.00 85.44 85 TRP A C 1
ATOM 704 O O . TRP A 1 85 ? 6.623 -8.488 -34.890 1.00 85.44 85 TRP A O 1
ATOM 714 N N . ASN A 1 86 ? 6.140 -8.279 -37.069 1.00 78.56 86 ASN A N 1
ATOM 715 C CA . ASN A 1 86 ? 5.410 -9.535 -37.189 1.00 78.56 86 ASN A CA 1
ATOM 716 C C . ASN A 1 86 ? 6.347 -10.634 -37.726 1.00 78.56 86 ASN A C 1
ATOM 718 O O . ASN A 1 86 ? 7.463 -10.350 -38.160 1.00 78.56 86 ASN A O 1
ATOM 722 N N . ALA A 1 87 ? 5.898 -11.892 -37.709 1.00 72.81 87 ALA A N 1
ATOM 723 C CA . ALA A 1 87 ? 6.717 -13.043 -38.101 1.00 72.81 87 ALA A CA 1
ATOM 724 C C . ALA A 1 87 ? 7.386 -12.893 -39.486 1.00 72.81 87 ALA A C 1
ATOM 726 O O . ALA A 1 87 ? 8.514 -13.333 -39.652 1.00 72.81 87 ALA A O 1
ATOM 727 N N . MET A 1 88 ? 6.759 -12.207 -40.452 1.00 68.69 88 MET A N 1
ATOM 728 C CA . MET A 1 88 ? 7.333 -12.002 -41.792 1.00 68.69 88 MET A CA 1
ATOM 729 C C . MET A 1 88 ? 8.556 -11.074 -41.825 1.00 68.69 88 MET A C 1
ATOM 731 O O . MET A 1 88 ? 9.378 -11.195 -42.728 1.00 68.69 88 MET A O 1
ATOM 735 N N . LYS A 1 89 ? 8.701 -10.158 -40.859 1.00 67.81 89 LYS A N 1
ATOM 736 C CA . LYS A 1 89 ? 9.871 -9.269 -40.765 1.00 67.81 89 LYS A CA 1
ATOM 737 C C . LYS A 1 89 ? 11.104 -9.931 -40.144 1.00 67.81 89 LYS A C 1
ATOM 739 O O . LYS A 1 89 ? 12.177 -9.359 -40.227 1.00 67.81 89 LYS A O 1
ATOM 744 N N . TRP A 1 90 ? 10.952 -11.098 -39.517 1.00 67.19 90 TRP A N 1
ATOM 745 C CA . TRP A 1 90 ? 12.062 -11.818 -38.881 1.00 67.19 90 TRP A CA 1
ATOM 746 C C . TRP A 1 90 ? 12.805 -12.769 -39.829 1.00 67.19 90 TRP A C 1
ATOM 748 O O . TRP A 1 90 ? 13.922 -13.167 -39.515 1.00 67.19 90 TRP A O 1
ATOM 758 N N . PHE A 1 91 ? 12.184 -13.154 -40.949 1.00 65.62 91 PHE A N 1
ATOM 759 C CA . PHE A 1 91 ? 12.721 -14.137 -41.902 1.00 65.62 91 PHE A CA 1
ATOM 760 C C . PHE A 1 91 ? 13.213 -13.530 -43.228 1.00 65.62 91 PHE A C 1
ATOM 762 O O . PHE A 1 91 ? 13.705 -14.278 -44.071 1.00 65.62 91 PHE A O 1
ATOM 769 N N . ASN A 1 92 ? 13.073 -12.213 -43.411 1.00 56.66 92 ASN A N 1
ATOM 770 C CA . ASN A 1 92 ? 13.677 -11.441 -44.505 1.00 56.66 92 ASN A CA 1
ATOM 771 C C . ASN A 1 92 ? 14.876 -10.661 -43.971 1.00 56.66 92 ASN A C 1
ATOM 773 O O . ASN A 1 92 ? 15.866 -10.532 -44.720 1.00 56.66 92 ASN A O 1
#

Sequence (92 aa):
KGRKRVTTRKEDYLIRKVALENRLRTTTQTDQIVLQTKSIEVSPQTIRNRLYEFGYGGHLLKKKPMLIMQIITMRKQFQETYGSWNAMKWFN

pLDDT: mean 86.46, std 8.01, range [56.66, 96.88]

InterPro domains:
  IPR002492 Transposase, Tc1-like [PF01498] (13-82)

Secondary structure (DSSP, 8-state):
-PPPPSS-HHHHHHHHHHHHH-TT--HHHHHHHHHHHH-----HHHHHHHHHHTT-PPPPPP--PPPPHHHHHHHHHHHHHHTT--HHHH--

Foldseek 3Di:
DDDDQPDDPVLLVLLVVLCVVPVQDQLVRSQVVSCVVPVDDDDSVSSVVSCVVVVRDHDDDDPDDDDDPVNVVVVVVCCVVPVPDDPVNVVD